Protein AF-A0A0G0WPF9-F1 (afdb_monomer_lite)

pLDDT: mean 78.5, std 15.99, range [43.62, 96.38]

Structure (mmCIF, N/CA/C/O backbone):
data_AF-A0A0G0WPF9-F1
#
_entry.id   AF-A0A0G0WPF9-F1
#
loop_
_atom_site.group_PDB
_atom_site.id
_atom_site.type_symbol
_atom_site.label_atom_id
_atom_site.label_alt_id
_atom_site.label_comp_id
_atom_site.label_asym_id
_atom_site.label_entity_id
_atom_site.label_seq_id
_atom_site.pdbx_PDB_ins_code
_atom_site.Cartn_x
_atom_site.Cartn_y
_atom_site.Cartn_z
_atom_site.occupancy
_atom_site.B_iso_or_equiv
_atom_site.auth_seq_id
_atom_site.auth_comp_id
_atom_site.auth_asym_id
_atom_site.auth_atom_id
_atom_site.pdbx_PDB_model_num
ATOM 1 N N . MET A 1 1 ? -6.180 9.208 -15.979 1.00 44.62 1 MET A N 1
ATOM 2 C CA . MET A 1 1 ? -4.983 9.600 -15.207 1.00 44.62 1 MET A CA 1
ATOM 3 C C . MET A 1 1 ? -4.826 8.582 -14.096 1.00 44.62 1 MET A C 1
ATOM 5 O O . MET A 1 1 ? -5.778 8.375 -13.362 1.00 44.62 1 MET A O 1
ATOM 9 N N . THR A 1 2 ? -3.715 7.853 -14.060 1.00 54.03 2 THR A N 1
ATOM 10 C CA . THR A 1 2 ? -3.439 6.849 -13.024 1.00 54.03 2 THR A CA 1
ATOM 11 C C . THR A 1 2 ? -3.147 7.587 -11.719 1.00 54.03 2 THR A C 1
ATOM 13 O O . THR A 1 2 ? -2.224 8.396 -11.710 1.00 54.03 2 THR A O 1
ATOM 16 N N . ASN A 1 3 ? -3.939 7.358 -10.665 1.00 65.62 3 ASN A N 1
ATOM 17 C CA . ASN A 1 3 ? -3.747 7.900 -9.307 1.00 65.62 3 ASN A CA 1
ATOM 18 C C . ASN A 1 3 ? -2.487 7.292 -8.662 1.00 65.62 3 ASN A C 1
ATOM 20 O O . ASN A 1 3 ? -2.569 6.518 -7.712 1.00 65.62 3 ASN A O 1
ATOM 24 N N . ALA A 1 4 ? -1.339 7.551 -9.279 1.00 69.25 4 ALA A N 1
ATOM 25 C CA . ALA A 1 4 ? -0.038 7.085 -8.859 1.00 69.25 4 ALA A CA 1
ATOM 26 C C . ALA A 1 4 ? 0.785 8.311 -8.472 1.00 69.25 4 ALA A C 1
ATOM 28 O O . ALA A 1 4 ? 1.091 9.141 -9.332 1.00 69.25 4 ALA A O 1
ATOM 29 N N . ASP A 1 5 ? 1.122 8.407 -7.191 1.00 74.12 5 ASP A N 1
ATOM 30 C CA . ASP A 1 5 ? 1.997 9.444 -6.656 1.00 74.12 5 ASP A CA 1
ATOM 31 C C . ASP A 1 5 ? 3.450 8.954 -6.717 1.00 74.12 5 ASP A C 1
ATOM 33 O O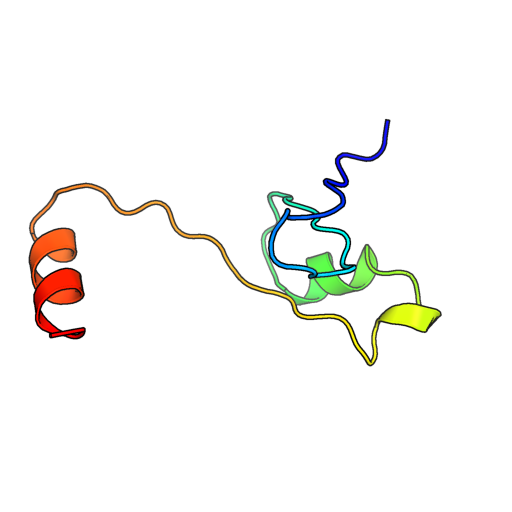 . ASP A 1 5 ? 3.749 7.802 -6.384 1.00 74.12 5 ASP A O 1
ATOM 37 N N . TRP A 1 6 ? 4.363 9.816 -7.173 1.00 68.12 6 TRP A N 1
ATOM 38 C CA . TRP A 1 6 ? 5.762 9.462 -7.433 1.00 68.12 6 TRP A CA 1
ATOM 39 C C . TRP A 1 6 ? 6.707 10.378 -6.669 1.00 68.12 6 TRP A C 1
ATOM 41 O O . TRP A 1 6 ? 6.610 11.596 -6.787 1.00 68.12 6 TRP A O 1
ATOM 51 N N . GLY A 1 7 ? 7.689 9.776 -5.996 1.00 60.19 7 GLY A N 1
ATOM 52 C CA . GLY A 1 7 ? 8.847 10.484 -5.458 1.00 60.19 7 GLY A CA 1
ATOM 53 C C . GLY A 1 7 ? 8.569 11.224 -4.150 1.00 60.19 7 GLY A C 1
ATOM 54 O O . GLY A 1 7 ? 7.746 12.129 -4.074 1.00 60.19 7 GLY A O 1
ATOM 55 N N . CYS A 1 8 ? 9.325 10.862 -3.118 1.00 59.41 8 CYS A N 1
ATOM 56 C CA . CYS A 1 8 ? 9.496 11.682 -1.923 1.00 59.41 8 CYS A CA 1
ATOM 57 C C . CYS A 1 8 ? 10.898 12.307 -1.966 1.00 59.41 8 CYS A C 1
ATOM 59 O O . CYS A 1 8 ? 11.837 11.684 -2.468 1.00 59.41 8 CYS A O 1
ATOM 61 N N . SER A 1 9 ? 11.070 13.500 -1.392 1.00 66.31 9 SER A N 1
ATOM 62 C CA . SER A 1 9 ? 12.387 14.114 -1.147 1.00 66.31 9 SER A CA 1
ATOM 63 C C . SER A 1 9 ? 13.336 13.232 -0.323 1.00 66.31 9 SER A C 1
ATOM 65 O O . SER A 1 9 ? 14.537 13.481 -0.309 1.00 66.31 9 SER A O 1
ATOM 67 N N . ASP A 1 10 ? 12.811 12.183 0.310 1.00 70.31 10 ASP A N 1
ATOM 68 C CA . ASP A 1 10 ? 13.557 11.200 1.099 1.00 70.31 10 ASP A CA 1
ATOM 69 C C . ASP A 1 10 ? 14.318 10.154 0.259 1.00 70.31 10 ASP A C 1
ATOM 71 O O . ASP A 1 10 ? 14.876 9.206 0.807 1.00 70.31 10 ASP A O 1
ATOM 75 N N . GLY A 1 11 ? 14.351 10.286 -1.073 1.00 70.75 11 GLY A N 1
ATOM 76 C CA . GLY A 1 11 ? 15.116 9.378 -1.941 1.00 70.75 11 GLY A CA 1
ATOM 77 C C . GLY A 1 11 ? 14.461 8.007 -2.147 1.00 70.75 11 GLY A C 1
ATOM 78 O O . GLY A 1 11 ? 15.116 7.047 -2.548 1.00 70.75 11 GLY A O 1
ATOM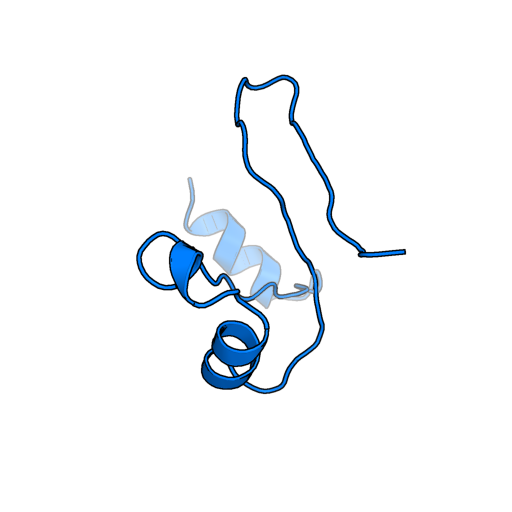 79 N N . GLU A 1 12 ? 13.157 7.900 -1.900 1.00 72.12 12 GLU A N 1
ATOM 80 C CA . GLU A 1 12 ? 12.362 6.700 -2.164 1.00 72.12 12 GLU A CA 1
ATOM 81 C C . GLU A 1 12 ? 11.818 6.736 -3.603 1.00 72.12 12 GLU A C 1
ATOM 83 O O . GLU A 1 12 ? 10.842 7.421 -3.919 1.00 72.12 12 GLU A O 1
ATOM 88 N N . HIS A 1 13 ? 12.463 5.980 -4.495 1.00 77.31 13 HIS A N 1
ATOM 89 C CA . HIS A 1 13 ? 12.059 5.821 -5.896 1.00 77.31 13 HIS A CA 1
ATOM 90 C C . HIS A 1 13 ? 10.965 4.753 -6.022 1.00 77.31 13 HIS A C 1
ATOM 92 O O . HIS A 1 13 ? 11.185 3.676 -6.580 1.00 77.31 13 HIS A O 1
ATOM 98 N N . LYS A 1 14 ? 9.787 5.030 -5.457 1.00 79.12 14 LYS A N 1
ATOM 99 C CA . 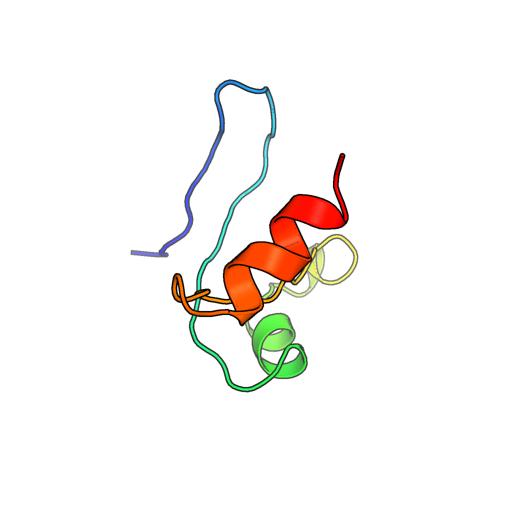LYS A 1 14 ? 8.621 4.138 -5.516 1.00 79.12 14 LYS A CA 1
ATOM 100 C C . LYS A 1 14 ? 7.374 4.899 -5.960 1.00 79.12 14 LYS A C 1
ATOM 102 O O . LYS A 1 14 ? 7.249 6.098 -5.713 1.00 79.12 14 LYS A O 1
ATOM 107 N N . ALA A 1 15 ? 6.476 4.181 -6.630 1.00 83.31 15 ALA A N 1
ATOM 108 C CA . ALA A 1 15 ? 5.132 4.650 -6.937 1.00 83.31 15 ALA A CA 1
ATOM 109 C C . ALA A 1 15 ? 4.180 4.223 -5.818 1.00 83.31 15 ALA A C 1
ATOM 111 O O . ALA A 1 15 ? 4.213 3.066 -5.388 1.00 83.31 15 ALA A O 1
ATOM 112 N N . TRP A 1 16 ? 3.318 5.136 -5.389 1.00 86.62 16 TRP A N 1
ATOM 113 C CA . TRP A 1 16 ? 2.251 4.864 -4.434 1.00 86.62 16 TRP A CA 1
ATOM 114 C C . TRP A 1 16 ? 0.913 4.893 -5.152 1.00 86.62 16 TRP A C 1
ATOM 116 O O . TRP A 1 16 ? 0.632 5.820 -5.904 1.00 86.62 16 TRP A O 1
ATOM 126 N N . ILE A 1 17 ? 0.090 3.875 -4.919 1.00 89.62 17 ILE A N 1
ATOM 127 C CA . ILE A 1 17 ? -1.283 3.810 -5.416 1.00 89.62 17 ILE A CA 1
ATOM 128 C C . ILE A 1 17 ? -2.168 3.622 -4.193 1.00 89.62 17 ILE A C 1
ATOM 130 O O . ILE A 1 17 ? -2.020 2.638 -3.469 1.00 89.62 17 ILE A O 1
ATOM 134 N N . VAL A 1 18 ? -3.073 4.569 -3.968 1.00 91.00 18 VAL A N 1
ATOM 135 C CA . VAL A 1 18 ? -4.082 4.486 -2.910 1.00 91.00 18 VAL A CA 1
ATOM 136 C C . VAL A 1 18 ? -5.425 4.208 -3.571 1.00 91.00 18 VAL A C 1
ATOM 138 O O . VAL A 1 18 ? -5.855 4.947 -4.456 1.00 91.00 18 VAL A O 1
ATOM 141 N N . VAL A 1 19 ? -6.060 3.109 -3.177 1.00 91.50 19 VAL A N 1
ATOM 142 C CA . VAL A 1 19 ? -7.316 2.627 -3.757 1.00 91.50 19 VAL A CA 1
ATOM 143 C C . VAL A 1 19 ? -8.159 1.966 -2.671 1.00 91.50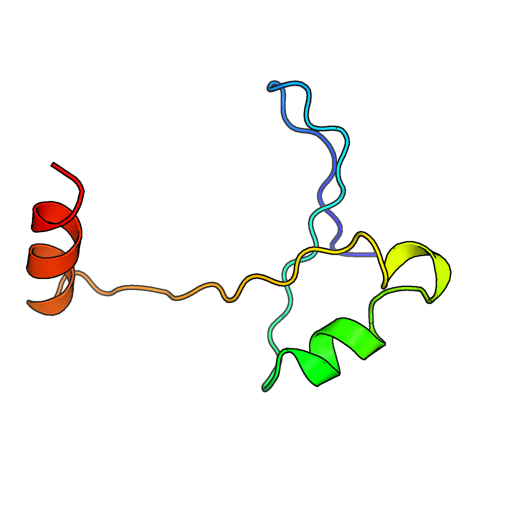 19 VAL A C 1
ATOM 145 O O . VAL A 1 19 ? -7.614 1.297 -1.793 1.00 91.50 19 VAL A O 1
ATOM 148 N N . ASP A 1 20 ? -9.474 2.158 -2.743 1.00 93.06 20 ASP A N 1
ATOM 149 C CA . ASP A 1 20 ? -10.442 1.517 -1.853 1.00 93.06 20 ASP A CA 1
ATOM 150 C C . ASP A 1 20 ? -10.863 0.170 -2.456 1.00 93.06 20 ASP A C 1
ATOM 152 O O . ASP A 1 20 ? -11.402 0.126 -3.563 1.00 93.06 20 ASP A O 1
ATOM 156 N N . LEU A 1 21 ? -10.574 -0.922 -1.747 1.00 93.62 21 LEU A N 1
ATOM 157 C CA . LEU A 1 21 ? -10.869 -2.307 -2.137 1.00 93.62 21 LEU A CA 1
ATOM 158 C C . LEU A 1 21 ? -11.277 -3.111 -0.903 1.00 93.62 21 LEU A C 1
ATOM 160 O O . LEU A 1 21 ? -10.923 -2.738 0.218 1.00 93.62 21 LEU A O 1
ATOM 164 N N . ASP A 1 22 ? -11.944 -4.244 -1.115 1.00 94.25 22 ASP A N 1
ATOM 165 C CA . ASP A 1 22 ? -12.433 -5.078 -0.016 1.00 94.25 22 ASP A CA 1
ATOM 166 C C . ASP A 1 22 ? -11.330 -5.995 0.533 1.00 94.25 22 ASP A C 1
ATOM 168 O O . ASP A 1 22 ? -11.308 -6.315 1.724 1.00 94.25 22 ASP A O 1
ATOM 172 N N . THR A 1 23 ? -10.384 -6.423 -0.316 1.00 95.44 23 THR A N 1
ATOM 173 C CA . THR A 1 23 ? -9.314 -7.351 0.087 1.00 95.44 23 THR A CA 1
ATOM 174 C C . THR A 1 23 ? -7.945 -7.029 -0.517 1.00 95.44 23 THR A C 1
ATOM 176 O O . THR A 1 23 ? -7.806 -6.379 -1.553 1.00 95.44 23 THR A O 1
ATOM 179 N N . LYS A 1 24 ? -6.881 -7.550 0.112 1.00 95.00 24 LYS A N 1
ATOM 180 C CA . LYS A 1 24 ? -5.514 -7.456 -0.433 1.00 95.00 24 LYS A CA 1
ATOM 181 C C . LYS A 1 24 ? -5.318 -8.280 -1.709 1.00 95.00 24 LYS A C 1
ATOM 183 O O . LYS A 1 24 ? -4.460 -7.929 -2.518 1.00 95.00 24 LYS A O 1
ATOM 188 N N . ASP A 1 25 ? -6.096 -9.343 -1.898 1.00 96.38 25 ASP A N 1
ATOM 189 C CA . ASP A 1 25 ? -6.030 -10.165 -3.108 1.00 96.38 25 ASP A CA 1
ATOM 190 C C . ASP A 1 25 ? -6.538 -9.382 -4.323 1.00 96.38 25 ASP A C 1
ATOM 192 O O . ASP A 1 25 ? -5.905 -9.407 -5.377 1.00 96.38 25 ASP A O 1
ATOM 196 N N . GLU A 1 26 ? -7.602 -8.591 -4.157 1.00 96.25 26 GLU A N 1
ATOM 197 C CA . GLU A 1 26 ? -8.063 -7.645 -5.180 1.00 96.25 26 GLU A CA 1
ATOM 198 C C . GLU A 1 26 ? -6.998 -6.595 -5.501 1.00 96.25 26 GLU A C 1
ATOM 200 O O . GLU A 1 26 ? -6.738 -6.314 -6.673 1.00 96.25 26 GLU A O 1
ATOM 205 N N . ALA A 1 27 ? -6.311 -6.072 -4.479 1.00 95.19 27 ALA A N 1
ATOM 206 C CA . ALA A 1 27 ? -5.213 -5.130 -4.687 1.00 95.19 27 ALA A CA 1
ATOM 207 C C . ALA A 1 27 ? -4.086 -5.749 -5.532 1.00 95.19 27 ALA A C 1
ATOM 209 O O . ALA A 1 27 ? -3.542 -5.088 -6.416 1.00 95.19 27 ALA A O 1
ATOM 210 N N . MET A 1 28 ? -3.773 -7.035 -5.334 1.00 95.69 28 MET A N 1
ATOM 211 C CA . MET A 1 28 ? -2.760 -7.754 -6.115 1.00 95.69 28 MET A CA 1
ATOM 212 C C . MET A 1 28 ? -3.144 -7.918 -7.597 1.00 95.69 28 MET A C 1
ATOM 214 O O . MET A 1 28 ? -2.261 -8.003 -8.456 1.00 95.69 28 MET A O 1
ATOM 218 N N . LEU A 1 29 ? -4.440 -7.933 -7.932 1.00 95.31 29 LEU A N 1
ATOM 219 C CA . LEU A 1 29 ? -4.898 -8.010 -9.324 1.00 95.31 29 LEU A CA 1
ATOM 220 C C . LEU A 1 29 ? -4.586 -6.733 -10.113 1.00 95.31 29 LEU A C 1
ATOM 222 O O . LEU A 1 29 ? -4.309 -6.821 -11.309 1.00 95.31 29 LEU A O 1
ATOM 226 N N . ILE A 1 30 ? -4.574 -5.577 -9.444 1.00 92.88 30 ILE A N 1
ATOM 227 C CA . ILE A 1 30 ? -4.222 -4.278 -10.040 1.00 92.88 30 ILE A CA 1
ATOM 228 C C . ILE A 1 30 ? -2.719 -4.201 -10.337 1.00 92.88 30 ILE A C 1
ATOM 230 O O . ILE A 1 30 ? -2.301 -3.543 -11.289 1.00 92.88 30 ILE A O 1
ATOM 234 N N . VAL A 1 31 ? -1.895 -4.886 -9.539 1.00 92.44 31 VAL A N 1
ATOM 235 C CA . VAL A 1 31 ? -0.438 -4.869 -9.687 1.00 92.44 31 VAL A CA 1
ATOM 236 C C . VAL A 1 31 ? -0.031 -5.607 -10.972 1.00 92.44 31 VAL A C 1
ATOM 238 O O . VAL A 1 31 ? -0.353 -6.799 -11.118 1.00 92.44 31 VAL A O 1
ATOM 241 N N . PRO A 1 32 ? 0.724 -4.955 -11.883 1.00 91.75 32 PRO A N 1
ATOM 242 C CA . PRO A 1 32 ? 1.261 -5.614 -13.068 1.00 91.75 32 PRO A CA 1
ATOM 243 C C . PRO A 1 32 ? 2.096 -6.853 -12.699 1.00 91.75 32 PRO A C 1
ATOM 245 O O . PRO A 1 32 ? 2.831 -6.806 -11.704 1.00 91.75 32 PRO A O 1
ATOM 248 N N . PRO A 1 33 ? 1.997 -7.969 -13.450 1.00 94.81 33 PRO A N 1
ATOM 249 C CA . PRO A 1 33 ? 2.641 -9.240 -13.106 1.00 94.81 33 PRO A CA 1
ATOM 250 C C . PRO A 1 33 ? 4.127 -9.138 -12.736 1.00 94.81 33 PRO A C 1
ATOM 252 O O . PRO A 1 33 ? 4.578 -9.800 -11.801 1.00 94.81 33 PRO A O 1
ATOM 255 N N . GLU A 1 34 ? 4.870 -8.284 -13.433 1.00 94.38 34 GLU A N 1
ATOM 256 C CA . GLU A 1 34 ? 6.295 -8.024 -13.239 1.00 94.38 34 GLU A CA 1
A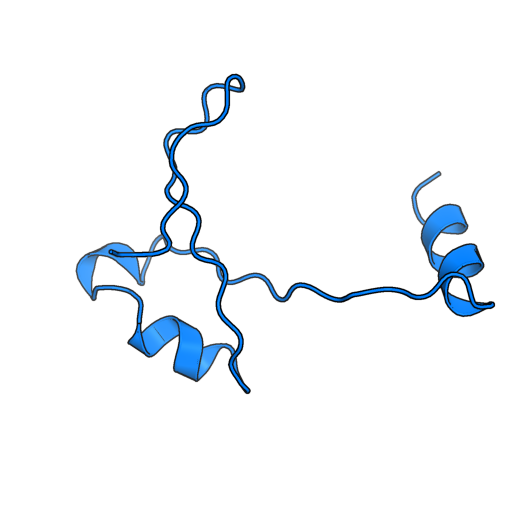TOM 257 C C . GLU A 1 34 ? 6.639 -7.455 -11.853 1.00 94.38 34 GLU A C 1
ATOM 259 O O . GLU A 1 34 ? 7.732 -7.704 -11.345 1.00 94.38 34 GLU A O 1
ATOM 264 N N . TYR A 1 35 ? 5.703 -6.757 -11.203 1.00 92.06 35 TYR A N 1
ATOM 265 C CA . TYR A 1 35 ? 5.916 -6.116 -9.903 1.00 92.06 35 TYR A CA 1
ATOM 266 C C . TYR A 1 35 ? 5.315 -6.898 -8.730 1.00 92.06 35 TYR A C 1
ATOM 268 O O . TYR A 1 35 ? 5.627 -6.607 -7.578 1.00 92.06 35 TYR A O 1
ATOM 276 N N . ARG A 1 36 ? 4.507 -7.940 -8.975 1.00 93.38 36 ARG A N 1
ATOM 277 C CA . ARG A 1 36 ? 3.812 -8.697 -7.909 1.00 93.38 36 ARG A CA 1
ATOM 278 C C . ARG A 1 36 ? 4.744 -9.328 -6.874 1.00 93.38 36 ARG A C 1
ATOM 280 O O . ARG A 1 36 ? 4.339 -9.545 -5.740 1.00 93.38 36 ARG A O 1
ATOM 287 N N . LYS A 1 37 ? 5.992 -9.627 -7.250 1.00 94.25 37 LYS A N 1
ATOM 288 C CA . LYS A 1 37 ? 6.990 -10.206 -6.332 1.00 94.25 37 LYS A CA 1
ATOM 289 C C . LYS A 1 37 ? 7.655 -9.176 -5.417 1.00 94.25 37 LYS A C 1
ATOM 291 O O . LYS A 1 37 ? 8.189 -9.561 -4.384 1.00 94.25 37 LYS A O 1
ATOM 296 N N . SER A 1 38 ? 7.669 -7.904 -5.809 1.00 91.44 38 SER A N 1
ATOM 297 C CA . SER A 1 38 ? 8.347 -6.819 -5.086 1.00 91.44 38 SER A CA 1
ATOM 298 C C . SER A 1 38 ? 7.384 -5.776 -4.515 1.00 91.44 38 SER A C 1
ATOM 300 O O . SER A 1 38 ? 7.817 -4.885 -3.784 1.00 91.44 38 SER A O 1
ATOM 302 N N . VAL A 1 39 ? 6.090 -5.873 -4.829 1.00 93.50 39 VAL A N 1
ATOM 303 C CA . VAL A 1 39 ? 5.065 -4.961 -4.324 1.00 93.50 39 VAL A CA 1
ATOM 304 C C . VAL A 1 39 ? 4.839 -5.144 -2.824 1.00 93.50 39 VAL A C 1
ATOM 306 O O . VAL A 1 39 ? 4.887 -6.252 -2.290 1.00 93.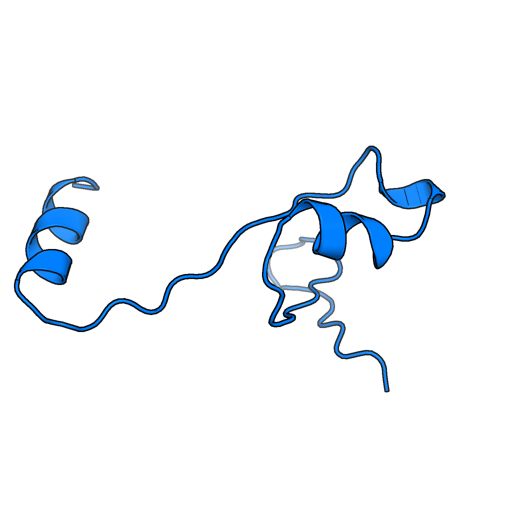50 39 VAL A O 1
ATOM 309 N N . ARG A 1 40 ? 4.528 -4.041 -2.142 1.00 93.56 40 ARG A N 1
ATOM 310 C CA . ARG A 1 40 ? 4.067 -4.039 -0.754 1.00 93.56 40 ARG A CA 1
ATOM 311 C C . ARG A 1 40 ? 2.629 -3.530 -0.710 1.00 93.56 40 ARG A C 1
ATOM 313 O O . ARG A 1 40 ? 2.378 -2.396 -1.097 1.00 93.56 40 ARG A O 1
ATOM 320 N N . ILE A 1 41 ? 1.706 -4.357 -0.218 1.00 94.81 41 ILE A N 1
ATOM 321 C CA . ILE A 1 41 ? 0.284 -4.008 -0.070 1.00 94.81 41 ILE A CA 1
ATOM 322 C C . ILE A 1 41 ? -0.001 -3.728 1.409 1.00 94.81 41 ILE A C 1
ATOM 324 O O . ILE A 1 41 ? 0.103 -4.619 2.261 1.00 94.81 41 ILE A O 1
ATOM 328 N N . ILE A 1 42 ? -0.340 -2.478 1.714 1.00 93.62 42 ILE A N 1
ATOM 329 C CA . ILE A 1 42 ? -0.581 -1.977 3.071 1.00 93.62 42 ILE A CA 1
ATOM 330 C C . ILE A 1 42 ? -2.023 -1.478 3.139 1.00 93.62 42 ILE A C 1
ATOM 332 O O . ILE A 1 42 ? -2.455 -0.742 2.259 1.00 93.62 42 ILE A O 1
ATOM 336 N N . GLN A 1 43 ? -2.757 -1.884 4.174 1.00 92.69 43 GLN A N 1
ATOM 337 C CA . GLN A 1 43 ? -4.090 -1.354 4.450 1.00 92.69 43 GLN A CA 1
ATOM 338 C C . GLN A 1 43 ? -3.951 -0.026 5.195 1.00 92.69 43 GLN A C 1
ATOM 340 O O . GLN A 1 43 ? -3.161 0.071 6.134 1.00 92.69 43 GLN A O 1
ATOM 345 N N . LEU A 1 44 ? -4.710 0.982 4.771 1.00 90.31 44 LEU A N 1
ATOM 346 C CA . LEU A 1 44 ? -4.798 2.262 5.463 1.00 90.31 44 LEU A CA 1
ATOM 347 C C . LEU A 1 44 ? -6.082 2.292 6.287 1.00 90.31 44 LEU A C 1
ATOM 349 O O . LEU A 1 44 ? -7.162 2.022 5.768 1.00 90.31 44 LEU A O 1
ATOM 353 N N . GLU A 1 45 ? -5.963 2.640 7.562 1.00 83.06 45 GLU A N 1
ATOM 354 C CA . GLU A 1 45 ? -7.097 2.794 8.468 1.00 83.06 45 GLU A CA 1
ATOM 355 C C . GLU A 1 45 ? -7.205 4.253 8.906 1.00 83.06 45 GLU A C 1
ATOM 357 O O . GLU A 1 45 ? -6.205 4.915 9.199 1.00 83.06 45 GLU A O 1
ATOM 362 N N . LYS A 1 46 ? -8.435 4.772 8.936 1.00 77.56 46 LYS A N 1
ATOM 363 C CA . LYS A 1 46 ? -8.724 6.082 9.518 1.00 77.56 46 LYS A CA 1
ATOM 364 C C . LYS A 1 46 ? -9.117 5.872 10.968 1.00 77.56 46 LYS A C 1
ATOM 366 O O . LYS A 1 46 ? -10.177 5.324 11.250 1.00 77.56 46 LYS A O 1
ATOM 371 N N . PHE A 1 47 ? -8.274 6.342 11.872 1.00 76.06 47 PHE A N 1
ATOM 372 C CA . PHE A 1 47 ? -8.568 6.326 13.297 1.00 76.06 47 PHE A CA 1
ATOM 373 C C . PHE A 1 47 ? -9.314 7.604 13.682 1.00 76.06 47 PHE A C 1
ATOM 375 O O . PHE A 1 47 ? -8.903 8.708 13.318 1.00 76.06 47 PHE A O 1
ATOM 382 N N . ALA A 1 48 ? -10.412 7.460 14.422 1.00 73.69 48 ALA A N 1
ATOM 383 C CA . ALA A 1 48 ? -11.041 8.576 15.113 1.00 73.69 48 ALA A CA 1
ATOM 384 C C . ALA A 1 48 ? -10.331 8.816 16.456 1.00 73.69 48 ALA A C 1
ATOM 386 O O . ALA A 1 48 ? -9.797 7.891 17.066 1.00 73.69 48 ALA A O 1
ATOM 387 N N . LEU A 1 49 ? -10.354 10.059 16.943 1.00 71.31 49 LEU A N 1
ATOM 388 C CA . LEU A 1 49 ? -9.875 10.443 18.280 1.00 71.31 49 LEU A CA 1
ATOM 389 C C . LEU A 1 49 ? -10.844 9.997 19.399 1.00 71.31 49 LEU A C 1
ATOM 391 O O . LEU A 1 49 ? -11.087 10.741 20.347 1.00 71.31 49 LEU A O 1
ATOM 395 N N . ASP A 1 50 ? -11.434 8.808 19.286 1.00 71.50 50 ASP A N 1
ATOM 396 C CA . ASP A 1 50 ? -12.123 8.172 20.409 1.00 71.50 50 ASP A CA 1
ATOM 397 C C . ASP A 1 50 ? -11.117 7.422 21.304 1.00 71.50 50 ASP A C 1
ATOM 399 O O . ASP A 1 50 ? -9.902 7.486 21.083 1.00 71.50 50 ASP A O 1
ATOM 403 N N . ASP A 1 51 ? -11.586 6.752 22.362 1.00 58.12 51 ASP A N 1
ATOM 404 C CA . ASP A 1 51 ? -10.713 6.086 23.343 1.00 58.12 51 ASP A CA 1
ATOM 405 C C . ASP A 1 51 ? -9.736 5.060 22.721 1.00 58.12 51 ASP A C 1
ATOM 407 O O . ASP A 1 51 ? -8.706 4.753 23.328 1.00 58.12 51 ASP A O 1
ATOM 411 N N . THR A 1 52 ? -9.968 4.612 21.481 1.00 60.25 52 THR A N 1
ATOM 412 C CA . THR A 1 52 ? -9.040 3.774 20.705 1.00 60.25 52 THR A CA 1
ATOM 413 C C . THR A 1 52 ? -7.744 4.516 20.349 1.00 60.25 52 THR A C 1
ATOM 415 O O . THR A 1 52 ? -6.656 3.937 20.402 1.00 60.25 52 THR A O 1
ATOM 418 N N . GLY A 1 53 ? -7.823 5.822 20.064 1.00 56.78 53 GLY A N 1
ATOM 419 C CA . GLY A 1 53 ? -6.675 6.657 19.696 1.00 56.78 53 GLY A CA 1
ATOM 420 C C . GLY A 1 53 ? -5.654 6.851 20.825 1.00 56.78 53 GLY A C 1
ATOM 421 O O . GLY A 1 53 ? -4.461 7.000 20.558 1.00 56.78 53 GLY A O 1
ATOM 422 N N . LYS A 1 54 ? -6.081 6.781 22.095 1.00 56.47 54 LYS A N 1
ATOM 423 C CA . LYS A 1 54 ? -5.173 6.882 23.257 1.00 56.47 54 LYS A CA 1
ATOM 424 C C . LYS A 1 54 ? -4.293 5.639 23.423 1.00 56.47 54 LYS A C 1
ATOM 426 O O . LYS A 1 54 ? -3.118 5.770 23.758 1.00 56.47 54 LYS A O 1
ATOM 431 N N . ASN A 1 55 ? -4.839 4.448 23.163 1.00 57.00 55 ASN A N 1
ATOM 432 C CA . ASN A 1 55 ? -4.117 3.181 23.334 1.00 57.00 55 ASN A CA 1
ATOM 433 C C . ASN A 1 55 ? -3.007 2.989 22.289 1.00 57.00 55 ASN A C 1
ATOM 435 O O . ASN A 1 55 ? -1.965 2.415 22.599 1.00 57.00 55 ASN A O 1
ATOM 439 N N . LEU A 1 56 ? -3.189 3.508 21.071 1.00 60.22 56 LEU A N 1
ATOM 440 C CA . LEU A 1 56 ? -2.175 3.420 20.018 1.00 60.22 56 LEU A CA 1
ATOM 441 C C . LEU A 1 56 ? -0.969 4.329 20.299 1.00 60.22 56 LEU A C 1
ATOM 443 O O . LEU A 1 56 ? 0.167 3.879 20.152 1.00 60.22 56 LEU A O 1
ATOM 447 N N . LEU A 1 57 ? -1.193 5.555 20.787 1.00 59.41 57 LEU A N 1
ATOM 448 C CA . LEU A 1 57 ? -0.113 6.481 21.159 1.00 59.41 57 LEU A CA 1
ATOM 449 C C . LEU A 1 57 ? 0.751 5.953 22.315 1.00 59.41 57 LEU A C 1
ATOM 451 O O . LEU A 1 57 ? 1.956 6.179 22.326 1.00 59.41 57 LEU A O 1
ATOM 455 N N . ALA A 1 58 ? 0.162 5.212 23.256 1.00 58.97 58 ALA A N 1
ATOM 456 C CA . ALA A 1 58 ? 0.888 4.616 24.378 1.00 58.97 58 ALA A CA 1
ATOM 457 C C . ALA A 1 58 ? 1.779 3.418 23.983 1.00 58.97 58 ALA A C 1
ATOM 459 O O . ALA A 1 58 ? 2.676 3.057 24.736 1.00 58.97 58 ALA A O 1
ATOM 460 N N . SER A 1 59 ? 1.538 2.795 22.823 1.00 53.81 59 SER A N 1
ATOM 461 C CA . SER A 1 59 ? 2.250 1.585 22.368 1.00 53.81 59 SER A CA 1
ATOM 462 C C . SER A 1 59 ? 3.530 1.847 21.559 1.00 53.81 59 SER A C 1
ATOM 464 O O . SER A 1 59 ? 4.249 0.903 21.242 1.00 53.81 59 SER A O 1
ATOM 466 N N . HIS A 1 60 ? 3.804 3.108 21.210 1.00 51.00 60 HIS A N 1
ATOM 467 C CA . HIS A 1 60 ? 4.947 3.532 20.387 1.00 51.00 60 HIS A CA 1
ATOM 468 C C . HIS A 1 60 ? 5.864 4.546 21.109 1.00 51.00 60 HIS A C 1
ATOM 470 O O . HIS A 1 60 ? 6.610 5.272 20.448 1.00 51.00 60 HIS A O 1
ATOM 476 N N . ILE A 1 61 ? 5.801 4.600 22.447 1.00 43.62 61 ILE A N 1
ATOM 477 C CA . ILE A 1 61 ? 6.722 5.351 23.323 1.00 43.62 61 ILE A CA 1
ATOM 478 C C . ILE A 1 61 ? 7.612 4.364 24.075 1.00 43.62 61 ILE A C 1
ATOM 480 O O . ILE A 1 61 ? 7.062 3.365 24.589 1.00 43.62 61 ILE A O 1
#

Secondary structure (DSSP, 8-state):
---EEE--TT----EEE----S-HHHHHHHS-GGGTTT----------SSHHHHHHHHTT-

Organism: NCBI:txid1619112

Sequence (61 aa):
MTNADWGCSDGEHKAWIVVDLDTKDEAMLIVPPEYRKSVRIIQLEKFALDDTGKNLLASHI

Radius of gyration: 15.41 Å; chains: 1; bounding box: 28×24×40 Å

Foldseek 3Di:
DQQWDADDPVPDGDIDHDDDDDDVVVVLVPDDPVCSVPDDDDDDDDDDPDPVVVVVVVVPD